Protein AF-A0A5A8F7P2-F1 (afdb_monomer_lite)

InterPro domains:
  IPR038062 ScdA-like, N-terminal domain superfamily [G3DSA:1.10.3910.10] (1-65)
  IPR038062 ScdA-like, N-terminal domain superfamily [SSF140683] (1-61)

pLDDT: mean 92.69, std 4.69, range [77.75, 97.56]

Organism: NCBI:txid500465

Foldseek 3Di:
DADQQQWLVNLCVVPVVLQVVCVVVVQHQDDPRHGDTDGLNVSCVVVVDDPVVSVVSRVVSVVDD

Structure (mmCIF, N/CA/C/O backbone):
data_AF-A0A5A8F7P2-F1
#
_entry.id   AF-A0A5A8F7P2-F1
#
loop_
_atom_site.group_PDB
_atom_site.id
_atom_site.type_symbol
_atom_site.label_atom_id
_atom_site.label_alt_id
_atom_site.label_comp_id
_atom_site.label_asym_id
_atom_site.label_entity_id
_atom_site.label_seq_id
_atom_site.pdbx_PDB_ins_code
_atom_site.Cartn_x
_atom_site.Cartn_y
_atom_site.Cartn_z
_atom_site.occupancy
_atom_site.B_iso_or_equiv
_atom_site.auth_seq_id
_atom_site.auth_comp_id
_atom_site.auth_asym_id
_atom_site.auth_atom_id
_atom_site.pdbx_PDB_model_num
ATOM 1 N N . MET A 1 1 ? 6.969 0.496 11.282 1.00 87.25 1 MET A N 1
ATOM 2 C CA . MET A 1 1 ? 5.513 0.737 11.254 1.00 87.25 1 MET A CA 1
ATOM 3 C C . MET A 1 1 ? 5.242 1.490 9.972 1.00 87.25 1 MET A C 1
ATOM 5 O O . MET A 1 1 ? 5.923 2.478 9.747 1.00 87.25 1 MET A O 1
ATOM 9 N N . ILE A 1 2 ? 4.368 0.971 9.116 1.00 94.75 2 ILE A N 1
ATOM 10 C CA . ILE A 1 2 ? 4.020 1.595 7.834 1.00 94.75 2 ILE A CA 1
ATOM 11 C C . ILE A 1 2 ? 2.936 2.638 8.101 1.00 94.75 2 ILE A C 1
ATOM 13 O O . ILE A 1 2 ? 1.964 2.338 8.797 1.00 94.75 2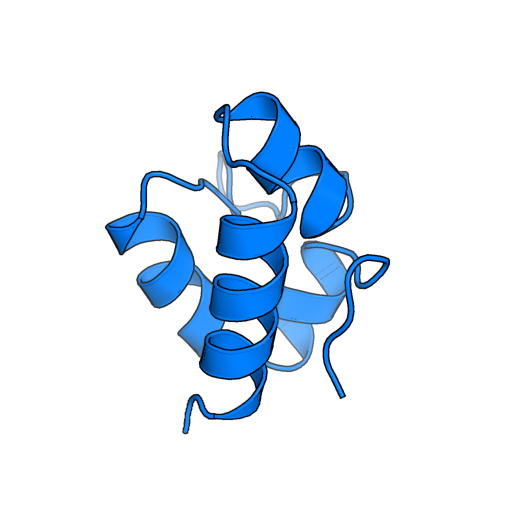 ILE A O 1
ATOM 17 N N . ASP A 1 3 ? 3.086 3.834 7.546 1.00 96.19 3 ASP A N 1
ATOM 18 C CA . ASP A 1 3 ? 2.082 4.892 7.592 1.00 96.19 3 ASP A CA 1
ATOM 19 C C . ASP A 1 3 ? 1.851 5.507 6.202 1.00 96.19 3 ASP A C 1
ATOM 21 O O . ASP A 1 3 ? 2.403 5.067 5.193 1.00 96.19 3 ASP A O 1
ATOM 25 N N . LYS A 1 4 ? 0.973 6.508 6.138 1.00 95.12 4 LYS A N 1
ATOM 26 C CA . LYS A 1 4 ? 0.557 7.152 4.887 1.00 95.12 4 LYS A CA 1
ATOM 27 C C . LYS A 1 4 ? 1.703 7.853 4.141 1.00 95.12 4 LYS A C 1
ATOM 29 O O . LYS A 1 4 ? 1.627 7.975 2.923 1.00 95.12 4 LYS A O 1
ATOM 34 N N . ASN A 1 5 ? 2.739 8.286 4.857 1.00 96.69 5 ASN A N 1
ATOM 35 C CA . ASN A 1 5 ? 3.910 8.979 4.327 1.00 96.69 5 ASN A CA 1
ATOM 36 C C . ASN A 1 5 ? 5.070 8.023 4.012 1.00 96.69 5 ASN A C 1
ATOM 38 O O . ASN A 1 5 ? 6.063 8.465 3.438 1.00 96.69 5 ASN A O 1
ATOM 42 N N . THR A 1 6 ? 4.971 6.736 4.372 1.00 96.44 6 THR A N 1
ATOM 43 C CA . THR A 1 6 ? 5.964 5.730 3.976 1.00 96.44 6 THR A CA 1
ATOM 44 C C . THR A 1 6 ? 6.087 5.726 2.454 1.00 96.44 6 THR A C 1
ATOM 46 O O . THR A 1 6 ? 5.083 5.633 1.738 1.00 96.44 6 THR A O 1
ATOM 49 N N . THR A 1 7 ? 7.313 5.855 1.950 1.00 96.50 7 THR A N 1
ATOM 50 C CA . THR A 1 7 ? 7.562 5.832 0.505 1.00 96.50 7 THR A CA 1
ATOM 51 C C . THR A 1 7 ? 7.387 4.419 -0.037 1.00 96.50 7 THR A C 1
ATOM 53 O O . THR A 1 7 ? 7.551 3.438 0.690 1.00 96.50 7 THR A O 1
ATOM 56 N N . ILE A 1 8 ? 7.064 4.280 -1.323 1.00 95.06 8 ILE A N 1
ATOM 57 C CA . ILE A 1 8 ? 6.998 2.953 -1.948 1.00 95.06 8 ILE A CA 1
ATOM 58 C C . ILE A 1 8 ? 8.357 2.246 -1.880 1.00 95.06 8 ILE A C 1
ATOM 60 O O . ILE A 1 8 ? 8.404 1.048 -1.622 1.00 95.06 8 ILE A O 1
ATOM 64 N N . GLU A 1 9 ? 9.459 2.977 -2.044 1.00 94.19 9 GLU A N 1
ATOM 65 C CA . GLU A 1 9 ? 10.808 2.428 -1.894 1.00 94.19 9 GLU A CA 1
ATOM 66 C C . GLU A 1 9 ? 11.046 1.866 -0.485 1.00 94.19 9 GLU A C 1
ATOM 68 O O . GLU A 1 9 ? 11.447 0.711 -0.334 1.00 94.19 9 GLU A O 1
ATOM 73 N N . GLU A 1 10 ? 10.744 2.648 0.556 1.00 95.62 10 GLU A N 1
ATOM 74 C CA . GLU A 1 10 ? 10.864 2.198 1.942 1.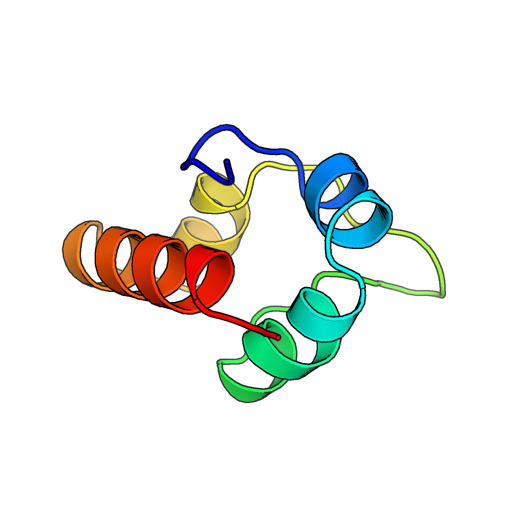00 95.62 10 GLU A CA 1
ATOM 75 C C . GLU A 1 10 ? 9.960 0.992 2.205 1.00 95.62 10 GLU A C 1
ATOM 77 O O . GLU A 1 10 ? 10.417 -0.006 2.761 1.00 95.62 10 GLU A O 1
ATOM 82 N N . LEU A 1 11 ? 8.708 1.042 1.740 1.00 95.12 11 LEU A N 1
ATOM 83 C CA . LEU A 1 11 ? 7.742 -0.040 1.883 1.00 95.12 11 LEU A CA 1
ATOM 84 C C . LEU A 1 11 ? 8.254 -1.352 1.268 1.00 95.12 11 LEU A C 1
ATOM 86 O O . LEU A 1 11 ? 8.152 -2.403 1.902 1.00 95.12 11 LEU A O 1
ATOM 90 N N . VAL A 1 12 ? 8.815 -1.304 0.058 1.00 92.62 12 VAL A N 1
ATOM 91 C CA . VAL A 1 12 ? 9.371 -2.484 -0.622 1.00 92.62 12 VAL A CA 1
ATOM 92 C C . VAL A 1 12 ? 10.582 -3.029 0.134 1.00 92.62 12 VAL A C 1
ATOM 94 O O . VAL A 1 12 ? 10.706 -4.245 0.276 1.00 92.62 12 VAL A O 1
ATOM 97 N N . ASN A 1 13 ? 11.433 -2.152 0.672 1.00 92.69 13 ASN A N 1
ATOM 98 C CA . ASN A 1 13 ? 12.616 -2.541 1.439 1.00 92.69 13 ASN A CA 1
ATOM 99 C C . ASN A 1 13 ? 12.261 -3.207 2.778 1.00 92.69 13 ASN A C 1
ATOM 101 O O . ASN A 1 13 ? 12.846 -4.231 3.129 1.00 92.69 13 ASN A O 1
ATOM 105 N N . ILE A 1 14 ? 11.299 -2.658 3.530 1.00 93.88 14 ILE A N 1
ATOM 106 C CA . ILE A 1 14 ? 10.926 -3.189 4.854 1.00 93.88 14 ILE A CA 1
ATOM 107 C C . ILE A 1 14 ? 9.913 -4.333 4.776 1.00 93.88 14 ILE A C 1
ATOM 109 O O . ILE A 1 14 ? 9.844 -5.167 5.681 1.00 93.88 14 ILE A O 1
ATOM 113 N N . LYS A 1 15 ? 9.093 -4.365 3.721 1.00 93.44 15 LYS A N 1
ATOM 114 C CA . LYS A 1 15 ? 8.009 -5.332 3.555 1.00 93.44 15 LYS A CA 1
ATOM 115 C C . LYS A 1 15 ? 7.863 -5.746 2.088 1.00 93.44 15 LYS A C 1
ATOM 117 O O . LYS A 1 15 ? 6.887 -5.363 1.446 1.00 93.44 15 LYS A O 1
ATOM 122 N N . PRO A 1 16 ? 8.753 -6.596 1.547 1.00 92.12 16 PRO A N 1
ATOM 123 C CA . PRO A 1 16 ? 8.678 -7.036 0.149 1.00 92.12 16 PRO A CA 1
ATOM 124 C C . PRO A 1 16 ? 7.336 -7.694 -0.229 1.00 92.12 16 PRO A C 1
ATOM 126 O O . PRO A 1 16 ? 6.858 -7.536 -1.351 1.00 92.12 16 PRO A O 1
ATOM 129 N N . SER A 1 17 ? 6.677 -8.371 0.723 1.00 93.81 17 SER A N 1
ATOM 130 C CA . SER A 1 17 ? 5.350 -8.991 0.547 1.00 93.81 17 SER A CA 1
ATOM 131 C C . SER A 1 17 ? 4.224 -7.984 0.264 1.00 93.81 17 SER A C 1
ATOM 133 O O . SER A 1 17 ? 3.169 -8.362 -0.254 1.00 93.81 17 SER A O 1
ATOM 135 N N . SER A 1 18 ? 4.449 -6.697 0.546 1.00 94.50 18 SER A N 1
ATOM 136 C CA . SER A 1 18 ? 3.515 -5.612 0.237 1.00 94.50 18 SER A CA 1
ATOM 137 C C . SER A 1 18 ? 3.307 -5.415 -1.267 1.00 94.50 18 SER A C 1
ATOM 139 O O . SER A 1 18 ? 2.217 -5.017 -1.671 1.00 94.50 18 SER A O 1
ATOM 141 N N . VAL A 1 19 ? 4.300 -5.747 -2.104 1.00 92.25 19 VAL A N 1
ATOM 142 C CA . VAL A 1 19 ? 4.221 -5.577 -3.564 1.00 92.25 19 VAL A CA 1
ATOM 143 C C . VAL A 1 19 ? 3.088 -6.417 -4.141 1.00 92.25 19 VAL A C 1
ATOM 145 O O . VAL A 1 19 ? 2.225 -5.896 -4.849 1.00 92.25 19 VAL A O 1
ATOM 148 N N . ASP A 1 20 ? 3.044 -7.706 -3.805 1.00 92.38 20 ASP A N 1
ATOM 149 C CA . ASP A 1 20 ? 1.989 -8.604 -4.281 1.00 92.38 20 ASP A CA 1
ATOM 150 C C . ASP A 1 20 ? 0.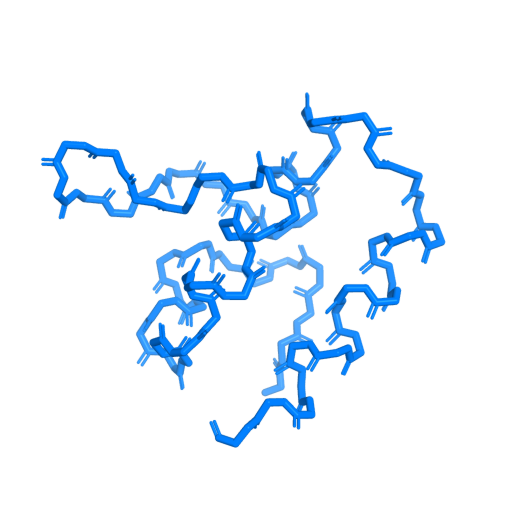627 -8.254 -3.684 1.00 92.38 20 ASP A C 1
ATOM 152 O O . ASP A 1 20 ? -0.404 -8.364 -4.353 1.00 92.38 20 ASP A O 1
ATOM 156 N N . PHE A 1 21 ? 0.611 -7.814 -2.427 1.00 94.69 21 PHE A N 1
ATOM 157 C CA . PHE A 1 21 ? -0.601 -7.369 -1.754 1.00 94.69 21 PHE A CA 1
ATOM 158 C C . PHE A 1 21 ? -1.222 -6.138 -2.437 1.00 94.69 21 PHE A C 1
ATOM 160 O O . PHE A 1 21 ? -2.403 -6.162 -2.792 1.00 94.69 21 PHE A O 1
ATOM 167 N N . LEU A 1 22 ? -0.429 -5.095 -2.693 1.00 93.75 22 LEU A N 1
ATOM 168 C CA . LEU A 1 22 ? -0.885 -3.874 -3.358 1.00 93.75 22 LEU A CA 1
ATOM 169 C C . LEU A 1 22 ? -1.247 -4.142 -4.824 1.00 93.75 22 LEU A C 1
ATOM 171 O O . LEU A 1 22 ? -2.279 -3.664 -5.304 1.00 93.75 22 LEU A O 1
ATOM 175 N N . ARG A 1 23 ? -0.501 -5.021 -5.505 1.00 92.25 23 ARG A N 1
ATOM 176 C CA . ARG A 1 23 ? -0.817 -5.461 -6.870 1.00 92.25 2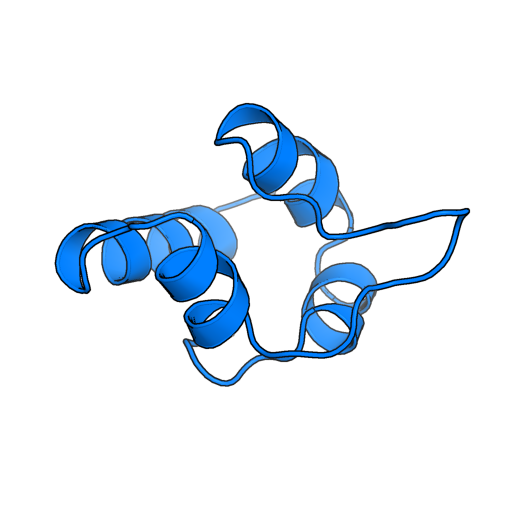3 ARG A CA 1
ATOM 177 C C . ARG A 1 23 ? -2.199 -6.105 -6.976 1.00 92.25 23 ARG A C 1
ATOM 179 O O . ARG A 1 23 ? -2.921 -5.814 -7.929 1.00 92.25 23 ARG A O 1
ATOM 186 N N . LYS A 1 24 ? -2.602 -6.940 -6.009 1.00 93.44 24 LYS A N 1
ATOM 187 C CA . LYS A 1 24 ? -3.952 -7.545 -5.968 1.00 93.44 24 LYS A CA 1
ATOM 188 C C . LYS A 1 24 ? -5.068 -6.506 -5.828 1.00 93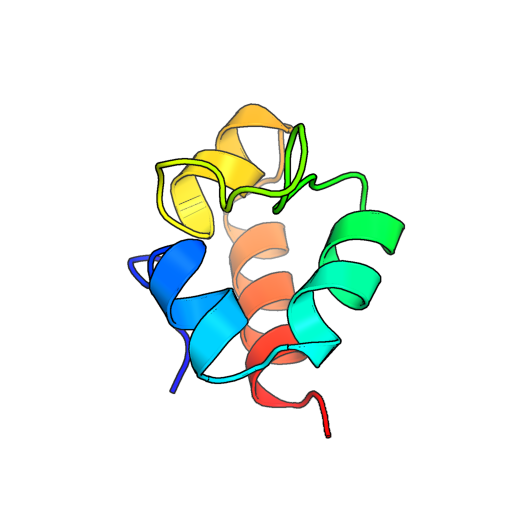.44 24 LYS A C 1
ATOM 190 O O . LYS A 1 24 ? -6.182 -6.766 -6.269 1.00 93.44 24 LYS A O 1
ATOM 195 N N . LYS A 1 25 ? -4.768 -5.333 -5.263 1.00 92.75 25 LYS A N 1
ATOM 196 C CA . LYS A 1 25 ? -5.681 -4.183 -5.167 1.00 92.75 25 LYS A CA 1
ATOM 197 C C . LYS A 1 25 ? -5.569 -3.221 -6.364 1.00 92.75 25 LYS A C 1
ATOM 199 O O . LYS A 1 25 ? -6.187 -2.166 -6.355 1.00 92.75 25 LYS A O 1
ATOM 204 N N . GLY A 1 26 ? -4.794 -3.555 -7.401 1.00 90.81 26 GLY A N 1
ATOM 205 C CA . GLY A 1 26 ? -4.617 -2.708 -8.591 1.00 90.81 26 GLY A CA 1
ATOM 206 C C . GLY A 1 26 ? -3.605 -1.567 -8.422 1.00 90.81 26 GLY A C 1
ATOM 207 O O . GLY A 1 26 ? -3.502 -0.693 -9.289 1.00 90.81 26 GLY A O 1
ATOM 208 N N . ILE A 1 27 ? -2.835 -1.581 -7.333 1.00 91.06 27 ILE A N 1
ATOM 209 C CA . ILE A 1 27 ? -1.785 -0.607 -7.043 1.00 91.06 27 ILE A CA 1
ATOM 210 C C . ILE A 1 27 ? -0.443 -1.170 -7.521 1.00 91.06 27 ILE A C 1
ATOM 212 O O . ILE A 1 27 ? -0.041 -2.269 -7.147 1.00 91.06 27 ILE A O 1
ATOM 216 N N . VAL A 1 28 ? 0.254 -0.427 -8.380 1.00 86.56 28 VAL A N 1
ATOM 217 C CA . VAL A 1 28 ? 1.536 -0.855 -8.957 1.00 86.56 28 VAL A CA 1
ATOM 218 C C . VAL A 1 28 ? 2.667 -0.156 -8.218 1.00 86.56 28 VAL A C 1
ATOM 220 O O . VAL A 1 28 ? 2.845 1.042 -8.385 1.00 86.56 28 VAL A O 1
ATOM 223 N N . CYS A 1 29 ? 3.433 -0.906 -7.428 1.00 83.56 29 CYS A N 1
ATOM 224 C CA . CYS A 1 29 ? 4.569 -0.379 -6.660 1.00 83.56 29 CYS A CA 1
ATOM 225 C C . CYS A 1 29 ? 5.900 -0.429 -7.418 1.00 83.56 29 CYS A C 1
ATOM 227 O O . CYS A 1 29 ? 6.818 0.313 -7.092 1.00 83.56 29 CYS A O 1
ATOM 229 N N . VAL A 1 30 ? 6.011 -1.310 -8.414 1.00 81.75 30 VAL A N 1
ATOM 230 C CA . VAL A 1 30 ? 7.238 -1.529 -9.188 1.00 81.75 30 VAL A CA 1
ATOM 231 C C . VAL A 1 30 ? 6.907 -1.423 -10.667 1.00 81.75 30 VAL A C 1
ATOM 233 O O . VAL A 1 30 ? 6.006 -2.109 -11.159 1.00 81.75 30 VAL A O 1
ATOM 236 N N . LYS A 1 31 ? 7.638 -0.577 -11.390 1.00 84.50 31 LYS A N 1
ATOM 237 C CA . LYS A 1 31 ? 7.485 -0.382 -12.833 1.00 84.50 31 LYS A CA 1
ATOM 238 C C . LYS A 1 31 ? 8.848 -0.534 -13.494 1.00 84.50 31 LYS A C 1
ATOM 240 O O . LYS A 1 31 ? 9.819 0.060 -13.052 1.00 84.50 31 LYS A O 1
ATOM 245 N N . CYS A 1 32 ? 8.924 -1.364 -14.535 1.00 83.81 32 CYS A N 1
ATOM 246 C CA . CYS A 1 32 ? 10.179 -1.669 -15.236 1.00 83.81 32 CYS A CA 1
ATOM 247 C C . CYS A 1 32 ? 11.320 -2.186 -14.329 1.00 83.81 32 CYS A C 1
ATOM 249 O O . CYS A 1 32 ? 12.482 -2.058 -14.687 1.00 83.81 32 CYS A O 1
ATOM 251 N N . GLY A 1 33 ? 10.993 -2.799 -13.185 1.00 77.75 33 GLY A N 1
ATOM 252 C CA . GLY A 1 33 ? 11.976 -3.339 -12.239 1.00 77.75 33 GLY A CA 1
ATOM 253 C C . GLY A 1 33 ? 12.397 -2.380 -11.123 1.00 77.75 33 GLY A C 1
ATOM 254 O O . GLY A 1 33 ? 13.111 -2.810 -10.224 1.00 77.75 33 GLY A O 1
ATOM 255 N N . GLU A 1 34 ? 11.913 -1.136 -11.125 1.00 78.81 34 GLU A N 1
ATOM 256 C CA . GLU A 1 34 ? 12.243 -0.135 -10.105 1.00 78.81 34 GLU A CA 1
ATOM 257 C C . GLU A 1 34 ? 11.005 0.270 -9.286 1.00 78.81 34 GLU A C 1
ATOM 259 O O . GLU A 1 34 ? 9.895 0.316 -9.840 1.00 78.81 34 GLU A O 1
ATOM 264 N N . PRO A 1 35 ? 11.153 0.550 -7.973 1.00 83.94 35 PRO A N 1
ATOM 265 C CA . PRO A 1 35 ? 10.095 1.154 -7.174 1.00 83.94 35 PRO A CA 1
ATOM 266 C C . PRO A 1 35 ? 9.647 2.479 -7.789 1.00 83.94 35 PRO A C 1
ATOM 268 O O . PRO A 1 35 ? 10.467 3.281 -8.239 1.00 83.94 35 PRO A O 1
ATOM 271 N N . ILE A 1 36 ? 8.341 2.725 -7.808 1.00 88.81 36 ILE A N 1
ATOM 272 C CA . ILE A 1 36 ? 7.836 4.030 -8.233 1.00 88.81 36 ILE A CA 1
ATOM 273 C C . ILE A 1 36 ? 8.104 5.087 -7.159 1.00 88.81 36 ILE A C 1
ATOM 275 O O . ILE A 1 36 ? 8.177 4.786 -5.968 1.00 88.81 36 ILE A O 1
ATOM 279 N N . TRP A 1 37 ? 8.215 6.338 -7.594 1.00 88.00 37 TRP A N 1
ATOM 280 C CA . TRP A 1 37 ? 8.299 7.478 -6.690 1.00 88.00 37 TRP A CA 1
ATOM 281 C C . TRP A 1 37 ? 6.919 7.827 -6.131 1.00 88.00 37 TRP A C 1
ATOM 283 O O . TRP A 1 37 ? 5.933 7.817 -6.866 1.00 88.00 37 TRP A O 1
ATOM 293 N N . GLY A 1 38 ? 6.876 8.142 -4.836 1.00 92.31 38 GLY A N 1
ATOM 294 C CA . GLY A 1 38 ? 5.665 8.523 -4.112 1.00 92.31 38 GLY A CA 1
ATOM 295 C C . GLY A 1 38 ? 5.491 7.768 -2.797 1.00 92.31 38 GLY A C 1
ATOM 296 O O . GLY A 1 38 ? 6.215 6.817 -2.482 1.00 92.31 38 GLY A O 1
ATOM 297 N N . THR A 1 39 ? 4.517 8.213 -2.018 1.00 96.12 39 THR A N 1
ATOM 298 C CA . THR A 1 39 ? 4.087 7.588 -0.763 1.00 96.12 39 THR A CA 1
ATOM 299 C C . THR A 1 39 ? 2.952 6.593 -0.985 1.00 96.12 39 THR A C 1
ATOM 301 O O . THR A 1 39 ? 2.257 6.635 -2.003 1.00 96.12 39 THR A O 1
ATOM 304 N N . VAL A 1 40 ? 2.715 5.708 -0.012 1.00 94.94 40 VAL A N 1
ATOM 305 C CA . VAL A 1 40 ? 1.541 4.815 -0.021 1.00 94.94 40 VAL A CA 1
ATOM 306 C C . VAL A 1 40 ? 0.256 5.609 -0.250 1.00 94.94 40 VAL A C 1
ATOM 308 O O . VAL A 1 40 ? -0.581 5.201 -1.055 1.00 94.94 40 VAL A O 1
ATOM 311 N N . PHE A 1 41 ? 0.114 6.757 0.416 1.00 95.75 41 PHE A N 1
ATOM 312 C CA . PHE A 1 41 ? -1.054 7.614 0.266 1.00 95.75 41 PHE A CA 1
ATOM 313 C C . PHE A 1 41 ? -1.206 8.149 -1.154 1.00 95.75 41 PHE A C 1
ATOM 315 O O . PHE A 1 41 ? -2.256 7.946 -1.754 1.00 95.75 41 PHE A O 1
ATOM 322 N N . GLU A 1 42 ? -0.171 8.785 -1.708 1.00 95.50 42 GLU A N 1
ATOM 323 C CA . GLU A 1 42 ? -0.219 9.379 -3.051 1.00 95.50 42 GLU A CA 1
ATOM 324 C C . GLU A 1 42 ? -0.588 8.338 -4.107 1.00 95.50 42 GLU A C 1
ATOM 326 O O . GLU A 1 42 ? -1.528 8.537 -4.876 1.00 95.50 42 GLU A O 1
ATOM 331 N N . VAL A 1 43 ? 0.070 7.179 -4.072 1.00 94.19 43 VAL A N 1
ATOM 332 C CA . VAL A 1 43 ? -0.166 6.112 -5.048 1.00 94.19 43 VAL A CA 1
ATOM 333 C C . VAL A 1 43 ? -1.585 5.546 -4.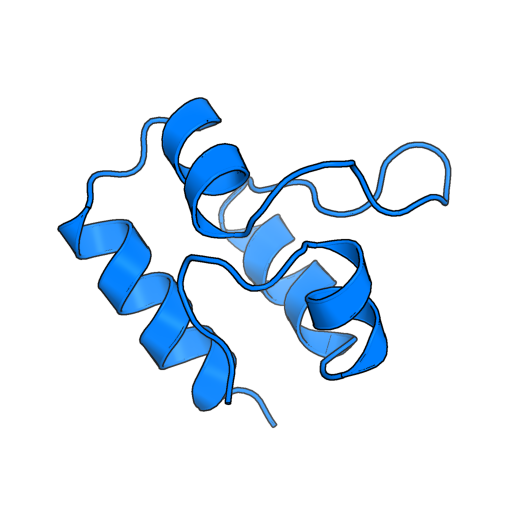930 1.00 94.19 43 VAL A C 1
ATOM 335 O O . VAL A 1 43 ? -2.218 5.238 -5.942 1.00 94.19 43 VAL A O 1
ATOM 338 N N . CYS A 1 44 ? -2.128 5.424 -3.716 1.00 95.25 44 CYS A N 1
ATOM 339 C CA . CYS A 1 44 ? -3.517 5.005 -3.544 1.00 95.25 44 CYS A CA 1
ATOM 340 C C . CYS A 1 44 ? -4.505 6.100 -3.986 1.00 95.25 44 CYS A C 1
ATOM 342 O O . CYS A 1 44 ? -5.496 5.806 -4.656 1.00 95.25 44 CYS A O 1
ATOM 344 N N . LYS A 1 45 ? -4.239 7.376 -3.686 1.00 95.31 45 LYS A N 1
ATOM 345 C CA . LYS A 1 45 ? -5.097 8.488 -4.127 1.00 95.31 45 LYS A CA 1
ATOM 346 C C . LYS A 1 45 ? -5.159 8.592 -5.647 1.00 95.31 45 LYS A C 1
ATOM 348 O O . LYS A 1 45 ? -6.248 8.777 -6.184 1.00 95.31 45 LYS A O 1
ATOM 353 N N . GLU A 1 46 ? -4.044 8.396 -6.348 1.00 92.56 46 GLU A N 1
ATOM 354 C CA . GLU A 1 46 ? -4.008 8.363 -7.819 1.00 92.56 46 GLU A CA 1
ATOM 355 C C . GLU A 1 46 ? -4.878 7.250 -8.419 1.00 92.56 46 GLU A C 1
ATOM 357 O O . GLU A 1 46 ? -5.378 7.372 -9.538 1.00 92.56 46 GLU A O 1
ATOM 362 N N . LYS A 1 47 ? -5.087 6.160 -7.674 1.00 92.19 47 LYS A N 1
ATOM 363 C CA . LYS A 1 47 ? -5.973 5.055 -8.061 1.00 92.19 47 LYS A CA 1
ATOM 364 C C . LYS A 1 47 ? -7.434 5.270 -7.671 1.00 92.19 47 LYS A C 1
ATOM 366 O O . LYS A 1 47 ? -8.265 4.432 -8.009 1.00 92.19 47 LYS A O 1
ATOM 371 N N . GLY A 1 48 ? -7.754 6.389 -7.025 1.00 95.62 48 GLY A N 1
ATOM 372 C CA . GLY A 1 48 ? -9.117 6.747 -6.647 1.00 95.62 48 GLY A CA 1
ATOM 373 C C . GLY A 1 48 ? -9.582 6.143 -5.325 1.00 95.62 48 GLY A C 1
ATOM 374 O O . GLY A 1 48 ? -10.778 6.185 -5.053 1.00 95.62 48 GLY A O 1
ATOM 375 N N . PHE A 1 49 ? -8.674 5.611 -4.499 1.00 96.62 49 PHE A N 1
ATOM 376 C CA . PHE A 1 49 ? -9.037 5.158 -3.158 1.00 96.62 49 PHE A CA 1
ATOM 377 C C . PHE A 1 49 ? -9.420 6.350 -2.266 1.00 96.62 49 PHE A C 1
ATOM 379 O O . PHE A 1 49 ? -8.793 7.418 -2.288 1.00 96.62 49 PHE A O 1
ATOM 386 N N . SER A 1 50 ? -10.466 6.158 -1.471 1.00 97.56 50 SER A N 1
ATOM 387 C CA . SER A 1 50 ? -10.864 7.073 -0.404 1.00 97.56 50 SER A CA 1
ATOM 388 C C . SER A 1 50 ? -9.887 7.015 0.772 1.00 97.56 50 SER A C 1
ATOM 390 O O . SER A 1 50 ? -9.128 6.060 0.930 1.00 97.56 50 SER A O 1
ATOM 392 N N . ASP A 1 51 ? -9.912 8.036 1.625 1.00 95.94 51 ASP A N 1
ATOM 393 C CA . ASP A 1 51 ? -9.009 8.107 2.777 1.00 95.94 51 ASP A CA 1
ATOM 394 C C . ASP A 1 51 ? -9.257 6.941 3.758 1.00 95.94 51 ASP A C 1
ATOM 396 O O . ASP A 1 51 ? -8.307 6.374 4.291 1.00 95.94 51 ASP A O 1
ATOM 400 N N . GLU A 1 52 ? -10.513 6.505 3.910 1.00 96.94 52 GLU A N 1
ATOM 401 C CA . GLU A 1 52 ? -10.889 5.340 4.725 1.00 96.94 52 GLU A CA 1
ATOM 402 C C . GLU A 1 52 ? -10.345 4.022 4.148 1.00 96.94 52 GLU A C 1
ATOM 404 O O . GLU A 1 52 ? -9.795 3.191 4.876 1.00 96.94 52 GLU A O 1
ATOM 409 N N . GLU A 1 53 ? -10.438 3.826 2.829 1.00 97.31 53 GLU A N 1
ATOM 410 C CA . GLU A 1 53 ? -9.840 2.660 2.170 1.00 97.31 53 GLU A CA 1
ATOM 411 C C . GLU A 1 53 ? -8.319 2.649 2.325 1.00 97.31 53 GLU A C 1
ATOM 413 O O . GLU A 1 53 ? -7.734 1.591 2.560 1.00 97.31 53 GLU A O 1
ATOM 418 N N . ILE A 1 54 ? -7.677 3.816 2.250 1.00 96.75 54 ILE A N 1
ATOM 419 C CA . ILE A 1 54 ? -6.229 3.941 2.433 1.00 96.75 54 ILE A CA 1
ATOM 420 C C . ILE A 1 54 ? -5.826 3.591 3.864 1.00 96.75 54 ILE A C 1
ATOM 422 O O . ILE A 1 54 ? -4.866 2.847 4.062 1.00 96.75 54 ILE A O 1
ATOM 426 N N . GLU A 1 55 ? -6.568 4.056 4.867 1.00 96.38 55 GLU A N 1
ATOM 427 C CA . GLU A 1 55 ? -6.330 3.655 6.255 1.00 96.38 55 GLU A CA 1
ATOM 428 C C . GLU A 1 55 ? -6.461 2.140 6.448 1.00 96.38 55 GLU A C 1
ATOM 430 O O . GLU A 1 55 ? -5.642 1.531 7.143 1.00 96.38 55 GLU A O 1
ATOM 435 N N . ASN A 1 56 ? -7.448 1.507 5.810 1.00 96.75 56 ASN A N 1
ATOM 436 C CA . ASN A 1 56 ? -7.612 0.055 5.855 1.00 96.75 56 ASN A CA 1
ATOM 437 C C . ASN A 1 56 ? -6.454 -0.674 5.158 1.00 96.75 56 ASN A C 1
ATOM 439 O O . ASN A 1 56 ? -5.917 -1.633 5.712 1.00 96.75 56 ASN A O 1
ATOM 443 N N . ILE A 1 57 ? -5.988 -0.173 4.011 1.00 96.06 57 ILE A N 1
ATOM 444 C CA . ILE A 1 57 ? -4.795 -0.687 3.325 1.00 96.06 57 ILE A CA 1
ATOM 445 C C . ILE A 1 57 ? -3.564 -0.589 4.235 1.00 96.06 57 ILE A C 1
ATOM 447 O O . ILE A 1 57 ? -2.832 -1.566 4.366 1.00 96.06 57 ILE A O 1
ATOM 451 N N . ILE A 1 58 ? -3.344 0.544 4.906 1.00 96.19 58 ILE A N 1
ATOM 452 C CA . ILE A 1 58 ? -2.210 0.735 5.827 1.00 96.19 58 ILE A CA 1
ATOM 453 C C . ILE A 1 58 ? -2.292 -0.233 7.015 1.00 96.19 58 ILE A C 1
ATOM 455 O O . ILE A 1 58 ? -1.279 -0.816 7.414 1.00 96.19 58 ILE A O 1
ATOM 459 N N . LYS A 1 59 ? -3.487 -0.457 7.573 1.00 96.38 59 LYS A N 1
ATOM 460 C CA . LYS A 1 59 ? -3.694 -1.455 8.635 1.00 96.38 59 LYS A CA 1
ATOM 461 C C . LYS A 1 59 ? -3.373 -2.863 8.143 1.00 96.38 59 LYS A C 1
ATOM 463 O O . LYS A 1 59 ? -2.660 -3.591 8.828 1.00 96.38 59 LYS A O 1
ATOM 468 N N . GLU A 1 60 ? -3.858 -3.248 6.966 1.00 96.19 60 GLU A N 1
ATOM 469 C CA . GLU A 1 60 ? -3.559 -4.551 6.364 1.00 96.19 60 GLU A CA 1
ATOM 470 C C . GLU A 1 60 ? -2.051 -4.715 6.107 1.00 96.19 60 GLU A C 1
ATOM 472 O O . GLU A 1 60 ? -1.485 -5.741 6.477 1.00 96.19 60 GLU A O 1
ATOM 477 N N . LEU A 1 61 ? -1.376 -3.683 5.583 1.00 95.38 61 LEU A N 1
ATOM 478 C CA . LEU A 1 61 ? 0.073 -3.670 5.341 1.00 95.38 61 LEU A CA 1
ATOM 479 C C . LEU A 1 61 ? 0.889 -3.948 6.611 1.00 95.38 61 LEU A C 1
ATOM 481 O O . LEU A 1 61 ? 1.839 -4.730 6.573 1.00 95.38 61 LEU A O 1
ATOM 485 N N . ASN A 1 62 ? 0.512 -3.343 7.741 1.00 95.38 62 ASN A N 1
ATOM 486 C CA . ASN A 1 62 ? 1.182 -3.576 9.024 1.00 95.38 62 ASN A CA 1
ATOM 487 C C . ASN A 1 62 ? 0.940 -4.990 9.587 1.00 95.38 62 ASN A C 1
ATOM 489 O O . ASN A 1 62 ? 1.733 -5.448 10.405 1.00 95.38 62 ASN A O 1
ATOM 493 N N . ASN A 1 63 ? -0.121 -5.678 9.153 1.00 95.38 63 ASN A N 1
ATOM 494 C CA . ASN A 1 63 ? -0.467 -7.036 9.586 1.00 95.38 63 ASN A CA 1
ATOM 495 C C . ASN A 1 63 ? 0.007 -8.132 8.618 1.00 95.38 63 ASN A C 1
ATOM 497 O O . ASN A 1 63 ? -0.212 -9.315 8.882 1.00 95.38 63 ASN A O 1
ATOM 501 N N . LEU A 1 64 ? 0.640 -7.770 7.498 1.00 90.81 64 LEU A N 1
ATOM 502 C CA . LEU A 1 64 ? 1.255 -8.753 6.609 1.00 90.81 64 LEU A CA 1
ATOM 503 C C . LEU A 1 64 ? 2.354 -9.537 7.361 1.00 90.81 64 LEU A C 1
ATOM 505 O O . LEU A 1 64 ? 3.033 -8.948 8.207 1.00 90.81 64 LEU A O 1
ATOM 509 N N . PRO A 1 65 ? 2.569 -10.829 7.048 1.00 82.44 65 PRO A N 1
ATOM 510 C CA . PRO A 1 65 ? 3.655 -11.637 7.608 1.00 82.44 65 PRO A CA 1
ATOM 511 C C . PRO A 1 65 ? 5.025 -11.143 7.141 1.00 82.44 65 PRO A C 1
ATOM 513 O O . PRO A 1 65 ? 5.150 -10.636 5.998 1.00 82.44 65 PRO A O 1
#

Radius of gyration: 10.41 Å; chains: 1; bounding box: 24×21×26 Å

Secondary structure (DSSP, 8-state):
---TT-BHHHHHHH-TTHHHHHHHTT---EETTEEPSSBHHHHHHHTT--HHHHHHHHHHHHH--

Sequence (65 aa):
MIDKNTTIEELVNIKPSSVDFLRKKGIVCVKCGEPIWGTVFEVCKEKGFSDEEIENIIKELNNLP